Protein AF-A0A9D1DFJ4-F1 (afdb_monomer)

Radius of gyration: 16.72 Å; Cα contacts (8 Å, |Δi|>4): 150; chains: 1; bounding box: 42×28×48 Å

Organism: NCBI:txid2840721

Mean predicted aligned error: 4.2 Å

pLDDT: mean 93.68, std 7.63, range [43.97, 98.44]

Secondary structure (DSSP, 8-state):
--PPPPHHHHHHHHHHHHHHHHTEEEEEETTEEEEEEPHHHHHHHHTEEEEE-TTS-EEEEEETTEEE-HHHHHHHHHHHTT-EEETTTTEEE--STTHHHHHHHHHHHHT-

Sequence (112 aa):
RSGKETFATCLHHAWTIAKMISIGNLWEKYGKRRIYFSFEFLKEKIGMWLHHYKTGRLSVAKINGETISNAEAGRWFDSMNSVYFDLNTNSFWGKGKHLPDVVEIIKTACGM

Solvent-accessible surface area (backbone atoms only — not comparable to full-atom values): 6346 Å² total; per-residue (Å²): 134,86,73,77,77,49,72,68,55,54,51,51,54,52,50,38,51,52,43,48,44,76,52,28,44,78,46,77,57,95,94,42,45,33,35,38,47,37,55,67,58,51,32,57,75,60,40,50,46,80,42,61,42,98,85,70,46,82,68,48,37,27,46,73,83,43,79,49,54,71,69,56,51,50,37,46,48,45,14,46,49,79,22,29,38,32,69,84,77,74,42,80,48,64,42,55,85,44,30,67,60,52,52,51,53,51,31,58,75,39,72,103

Foldseek 3Di:
DPDPQDPVRVVLVVLLVVLLCVQFPWDDDDNWTKTQGDLVSLCVLQQWDWDADPVRHTDWIDGPNHTDDPVVVVQVCQLNPRWIQTPVVRDIDGDGDCVVVSVVSSCVSSVD

Structure (mmCIF, N/CA/C/O backbone):
data_AF-A0A9D1DFJ4-F1
#
_entry.id   AF-A0A9D1DFJ4-F1
#
loop_
_atom_site.group_PDB
_atom_site.id
_atom_site.type_symbol
_atom_site.label_atom_id
_atom_site.label_alt_id
_atom_site.label_comp_id
_atom_site.label_asym_id
_atom_site.label_entity_id
_atom_site.label_seq_id
_atom_site.pdbx_PDB_ins_code
_atom_site.Cartn_x
_atom_site.Cartn_y
_atom_site.Cartn_z
_atom_site.occupancy
_atom_site.B_iso_or_equiv
_atom_site.auth_seq_id
_atom_site.auth_comp_id
_atom_site.auth_asym_id
_atom_site.auth_atom_id
_atom_site.pdbx_PDB_model_num
ATOM 1 N N . ARG A 1 1 ? -15.289 15.430 27.876 1.00 43.97 1 ARG A N 1
ATOM 2 C CA . ARG A 1 1 ? -16.553 14.663 27.750 1.00 43.97 1 ARG A CA 1
ATOM 3 C C . ARG A 1 1 ? -16.371 13.686 26.597 1.00 43.97 1 ARG A C 1
ATOM 5 O O . ARG A 1 1 ? -16.378 14.130 25.462 1.00 43.97 1 ARG A O 1
ATOM 12 N N . SER A 1 2 ? -16.119 12.408 26.881 1.00 54.09 2 SER A N 1
ATOM 13 C CA . SER A 1 2 ? -16.144 11.366 25.849 1.00 54.09 2 SER A CA 1
ATOM 14 C C . SER A 1 2 ? -17.614 11.088 25.540 1.00 54.09 2 SER A C 1
ATOM 16 O O . SER A 1 2 ? -18.332 10.552 26.386 1.00 54.09 2 SER A O 1
ATOM 18 N N . GLY A 1 3 ? -18.107 11.596 24.409 1.00 63.72 3 GLY A N 1
ATOM 19 C CA . GLY A 1 3 ? -19.411 11.186 23.900 1.00 63.72 3 GLY A CA 1
ATOM 20 C C . GLY A 1 3 ? -19.302 9.714 23.533 1.00 63.72 3 GLY A C 1
ATOM 21 O O . GLY A 1 3 ? -18.408 9.352 22.776 1.00 63.72 3 GLY A O 1
ATOM 22 N N . LYS A 1 4 ? -20.145 8.857 24.118 1.00 74.38 4 LYS A N 1
ATOM 23 C CA . LYS A 1 4 ? -20.151 7.432 23.772 1.00 74.38 4 LYS A CA 1
ATOM 24 C C . LYS A 1 4 ? -20.414 7.318 22.270 1.00 74.38 4 LYS A C 1
ATOM 26 O O . LYS A 1 4 ? -21.428 7.837 21.803 1.00 74.38 4 LYS A O 1
ATOM 31 N N . GLU A 1 5 ? -19.502 6.681 21.535 1.00 82.50 5 GLU A N 1
ATOM 32 C CA . GLU A 1 5 ? -19.737 6.350 20.130 1.00 82.50 5 GLU A CA 1
ATOM 33 C C . GLU A 1 5 ? -21.049 5.568 20.020 1.00 82.50 5 GLU A C 1
ATOM 35 O O . GLU A 1 5 ? -21.359 4.706 20.850 1.00 82.50 5 GLU A O 1
ATOM 40 N N . THR A 1 6 ? -21.860 5.908 19.022 1.00 93.31 6 THR A N 1
ATOM 41 C CA . THR A 1 6 ? -23.105 5.178 18.777 1.00 93.31 6 THR A CA 1
ATOM 42 C C . THR A 1 6 ? -22.784 3.782 18.243 1.00 93.31 6 THR A C 1
ATOM 44 O O . THR A 1 6 ? -21.736 3.578 17.631 1.00 93.31 6 THR A O 1
ATOM 47 N N . PHE A 1 7 ? -23.702 2.822 18.395 1.00 92.25 7 PHE A N 1
ATOM 48 C CA . PHE A 1 7 ? -23.539 1.495 17.786 1.00 92.25 7 PHE A CA 1
ATOM 49 C C . PHE A 1 7 ? -23.275 1.582 16.275 1.00 92.25 7 PHE A C 1
ATOM 51 O O . PHE A 1 7 ? -22.420 0.869 15.760 1.00 92.25 7 PHE A O 1
ATOM 58 N N . ALA A 1 8 ? -23.959 2.497 15.580 1.00 93.38 8 ALA A N 1
ATOM 59 C CA . ALA A 1 8 ? -23.757 2.726 14.153 1.00 93.38 8 ALA A CA 1
ATOM 60 C C . ALA A 1 8 ? -22.325 3.195 13.839 1.00 93.38 8 ALA A C 1
ATOM 62 O O . ALA A 1 8 ? -21.717 2.701 12.893 1.00 93.38 8 ALA A O 1
ATOM 63 N N . THR A 1 9 ? -21.764 4.091 14.658 1.00 91.94 9 THR A N 1
ATOM 64 C CA . THR A 1 9 ? -20.371 4.550 14.534 1.00 91.94 9 THR A CA 1
ATOM 65 C C . THR A 1 9 ? -19.390 3.399 14.752 1.00 91.94 9 THR A C 1
ATOM 67 O O . THR A 1 9 ? -18.522 3.170 13.913 1.00 91.94 9 THR A O 1
ATOM 70 N N . CYS A 1 10 ? -19.578 2.616 15.819 1.00 92.50 10 CYS A N 1
ATOM 71 C CA . CYS A 1 10 ? -18.737 1.453 16.105 1.00 92.50 10 CYS A CA 1
ATOM 72 C C . CYS A 1 10 ? -18.794 0.415 14.976 1.00 92.50 10 CYS A C 1
ATOM 74 O O . CYS A 1 10 ? -17.765 -0.134 14.582 1.00 92.50 10 CYS A O 1
ATOM 76 N N . LEU A 1 11 ? -19.991 0.154 14.438 1.00 94.38 11 LEU A N 1
ATOM 77 C CA . LEU A 1 11 ? -20.190 -0.779 13.333 1.00 94.38 11 LEU A CA 1
ATOM 78 C C . LEU A 1 11 ? -19.506 -0.282 12.056 1.00 94.38 11 LEU A C 1
ATOM 80 O O . LEU A 1 11 ? -18.839 -1.063 11.382 1.00 94.38 11 LEU A O 1
ATOM 84 N N . HIS A 1 12 ? -19.625 1.011 11.748 1.00 92.38 12 HIS A N 1
ATOM 85 C CA . HIS A 1 12 ? -18.938 1.618 10.612 1.00 92.38 12 HIS A CA 1
ATOM 86 C C . HIS A 1 12 ? -17.413 1.498 10.750 1.00 92.38 12 HIS A C 1
ATOM 88 O O . HIS A 1 12 ? -16.755 1.024 9.827 1.00 92.38 12 HIS A O 1
ATOM 94 N N . HIS A 1 13 ? -16.852 1.824 11.921 1.00 92.19 13 HIS A N 1
ATOM 95 C CA . HIS A 1 13 ? -15.422 1.660 12.198 1.00 92.19 13 HIS A CA 1
ATOM 96 C C . HIS A 1 13 ? -14.961 0.205 12.039 1.00 92.19 13 HIS A C 1
ATOM 98 O O . HIS A 1 13 ? -13.970 -0.062 11.357 1.00 92.19 13 HIS A O 1
ATOM 104 N N . ALA A 1 14 ? -15.695 -0.748 12.619 1.00 94.12 14 ALA A N 1
ATOM 105 C CA . ALA A 1 14 ? -15.380 -2.168 12.503 1.00 94.12 14 ALA A CA 1
ATOM 106 C C . ALA A 1 14 ? -15.420 -2.649 11.043 1.00 94.12 14 ALA A C 1
ATOM 108 O O . ALA A 1 14 ? -14.545 -3.403 10.619 1.00 94.12 14 ALA A O 1
ATOM 109 N N . TRP A 1 15 ? -16.397 -2.180 10.262 1.00 96.69 15 TRP A N 1
ATOM 110 C CA . TRP A 1 15 ? -16.526 -2.520 8.847 1.00 96.69 15 TRP A CA 1
ATOM 111 C C . TRP A 1 15 ? -15.378 -1.962 8.003 1.00 96.69 15 TRP A C 1
ATOM 113 O O . TRP A 1 15 ? -14.808 -2.681 7.182 1.00 96.69 15 TRP A O 1
ATOM 123 N N . THR A 1 16 ? -14.984 -0.711 8.238 1.00 96.12 16 THR A N 1
ATOM 124 C CA . THR A 1 16 ? -13.829 -0.093 7.574 1.00 96.12 16 THR A CA 1
ATOM 125 C C . THR A 1 16 ? -12.540 -0.856 7.883 1.00 96.12 16 THR A C 1
ATOM 127 O O . THR A 1 16 ? -11.789 -1.185 6.966 1.00 96.12 16 THR A O 1
ATOM 130 N N . ILE A 1 17 ? -12.315 -1.233 9.147 1.00 96.31 17 ILE A N 1
ATOM 131 C CA . ILE A 1 17 ? -11.165 -2.061 9.544 1.00 96.31 17 ILE A CA 1
ATOM 132 C C . ILE A 1 17 ? -11.215 -3.434 8.859 1.00 96.31 17 ILE A C 1
ATOM 134 O O . ILE A 1 17 ? -10.196 -3.897 8.350 1.00 96.31 17 ILE A O 1
ATOM 138 N N . ALA A 1 18 ? -12.384 -4.078 8.801 1.00 97.25 18 ALA A N 1
ATOM 139 C CA . ALA A 1 18 ? -12.542 -5.371 8.138 1.00 97.25 18 ALA A CA 1
ATOM 140 C C . ALA A 1 18 ? -12.178 -5.303 6.645 1.00 97.25 18 ALA A C 1
ATOM 142 O O . ALA A 1 18 ? -11.486 -6.189 6.143 1.00 97.25 18 ALA A O 1
ATOM 143 N N . LYS A 1 19 ? -12.567 -4.228 5.948 1.00 97.69 19 LYS A N 1
ATOM 144 C CA . LYS A 1 19 ? -12.147 -3.987 4.561 1.00 97.69 19 LYS A CA 1
ATOM 145 C C . LYS A 1 19 ? -10.648 -3.743 4.434 1.00 97.69 19 LYS A C 1
ATOM 147 O O . LYS A 1 19 ? -10.031 -4.281 3.527 1.00 97.69 19 LYS A O 1
ATOM 152 N N . MET A 1 20 ? -10.037 -2.981 5.342 1.00 97.88 20 MET A N 1
ATOM 153 C CA . MET A 1 20 ? -8.580 -2.796 5.325 1.00 97.88 20 MET A CA 1
ATOM 154 C C . MET A 1 20 ? -7.844 -4.131 5.497 1.00 97.88 20 MET A C 1
ATOM 156 O O . MET A 1 20 ? -6.856 -4.381 4.810 1.00 97.88 20 MET A O 1
ATOM 160 N N . ILE A 1 21 ? -8.335 -5.002 6.385 1.00 97.25 21 ILE A N 1
ATOM 161 C CA . ILE A 1 21 ? -7.779 -6.344 6.594 1.00 97.25 21 ILE A CA 1
ATOM 162 C C . ILE A 1 21 ? -7.963 -7.219 5.347 1.00 97.25 21 ILE A C 1
ATOM 164 O O . ILE A 1 21 ? -7.073 -8.001 5.040 1.00 97.25 21 ILE A O 1
ATOM 168 N N . SER A 1 22 ? -9.057 -7.087 4.588 1.00 97.12 22 SER A N 1
ATOM 169 C CA . SER A 1 22 ? -9.257 -7.906 3.381 1.00 97.12 22 SER A CA 1
ATOM 170 C C . SER A 1 22 ? -8.300 -7.567 2.229 1.00 97.12 22 SER A C 1
ATOM 172 O O . SER A 1 22 ? -8.088 -8.404 1.354 1.00 97.12 22 SER A O 1
ATOM 174 N N . ILE A 1 23 ? -7.697 -6.374 2.237 1.00 96.62 23 ILE A N 1
ATOM 175 C CA . ILE A 1 23 ? -6.725 -5.910 1.228 1.00 96.62 23 ILE A CA 1
ATOM 176 C C . ILE A 1 23 ? -5.298 -5.771 1.789 1.00 96.62 23 ILE A C 1
ATOM 178 O O . ILE A 1 23 ? -4.402 -5.225 1.136 1.00 96.62 23 ILE A O 1
ATOM 182 N N . GLY A 1 24 ? -5.076 -6.238 3.016 1.00 96.31 24 GLY A N 1
ATOM 183 C CA . GLY A 1 24 ? -3.834 -6.059 3.754 1.00 96.31 24 GLY A CA 1
ATOM 184 C C . GLY A 1 24 ? -3.585 -7.175 4.760 1.00 96.31 24 GLY A C 1
ATOM 185 O O . GLY A 1 24 ? -4.232 -8.213 4.750 1.00 96.31 24 GLY A O 1
ATOM 186 N N . ASN A 1 25 ? -2.605 -6.968 5.632 1.00 96.56 25 ASN A N 1
ATOM 187 C CA . ASN A 1 25 ? -2.235 -7.914 6.675 1.00 96.56 25 ASN A CA 1
ATOM 188 C C . ASN A 1 25 ? -2.167 -7.196 8.018 1.00 96.56 25 ASN A C 1
ATOM 190 O O . ASN A 1 25 ? -1.423 -6.222 8.173 1.00 96.56 25 ASN A O 1
ATOM 194 N N . LEU A 1 26 ? -2.931 -7.694 8.991 1.00 97.62 26 LEU A N 1
ATOM 195 C CA . LEU A 1 26 ? -2.853 -7.237 10.371 1.00 97.62 26 LEU A CA 1
ATOM 196 C C . LEU A 1 26 ? -1.549 -7.743 11.001 1.00 97.62 26 LEU A C 1
ATOM 198 O O . LEU A 1 26 ? -1.246 -8.934 10.990 1.00 97.62 26 LEU A O 1
ATOM 202 N N . TRP A 1 27 ? -0.786 -6.820 11.568 1.00 97.75 27 TRP A N 1
ATOM 203 C CA . TRP A 1 27 ? 0.441 -7.071 12.300 1.00 97.75 27 TRP A CA 1
ATOM 204 C C . TRP A 1 27 ? 0.318 -6.507 13.713 1.00 97.75 27 TRP A C 1
ATOM 206 O O . TRP A 1 27 ? 0.060 -5.314 13.902 1.00 97.75 27 TRP A O 1
ATOM 216 N N . GLU A 1 28 ? 0.526 -7.371 14.707 1.00 97.75 28 GLU A N 1
ATOM 217 C CA . GLU A 1 28 ? 0.371 -7.040 16.123 1.00 97.75 28 GLU A CA 1
A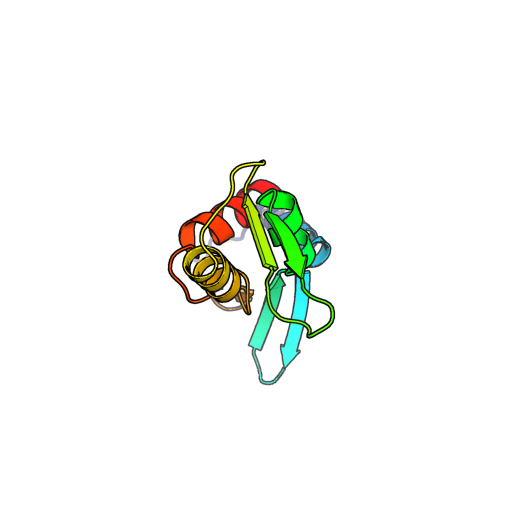TOM 218 C C . GLU A 1 28 ? 1.591 -7.523 16.903 1.00 97.75 28 GLU A C 1
ATOM 220 O O . GLU A 1 28 ? 1.827 -8.723 17.051 1.00 97.75 28 GLU A O 1
ATOM 225 N N . LYS A 1 29 ? 2.414 -6.586 17.380 1.00 97.44 29 LYS A N 1
ATOM 226 C CA . LYS A 1 29 ? 3.587 -6.905 18.206 1.00 97.44 29 LYS A CA 1
ATOM 227 C C . LYS A 1 29 ? 4.074 -5.675 18.961 1.00 97.44 29 LYS A C 1
ATOM 229 O O . LYS A 1 29 ? 3.983 -4.560 18.457 1.00 97.44 29 LYS A O 1
ATOM 234 N N . TYR A 1 30 ? 4.653 -5.877 20.146 1.00 96.19 30 TYR A N 1
ATOM 235 C CA . TYR A 1 30 ? 5.318 -4.821 20.928 1.00 96.19 30 TYR A CA 1
ATOM 236 C C . TYR A 1 30 ? 4.445 -3.569 21.156 1.00 96.19 30 TYR A C 1
ATOM 238 O O . TYR A 1 30 ? 4.908 -2.442 20.993 1.00 96.19 30 TYR A O 1
ATOM 246 N N . GLY A 1 31 ? 3.160 -3.769 21.471 1.00 96.50 31 GLY A N 1
ATOM 247 C CA . GLY A 1 31 ? 2.205 -2.679 21.708 1.00 96.50 31 GLY A CA 1
ATOM 248 C C . GLY A 1 31 ? 1.755 -1.925 20.452 1.00 96.50 31 GLY A C 1
ATOM 249 O O . GLY A 1 31 ? 1.088 -0.902 20.562 1.00 96.50 31 GLY A O 1
ATOM 250 N N . LYS A 1 32 ? 2.105 -2.405 19.256 1.00 96.94 32 LYS A N 1
ATOM 251 C CA . LYS A 1 32 ? 1.700 -1.822 17.974 1.00 96.94 32 LYS A CA 1
ATOM 252 C C . LYS A 1 32 ? 0.672 -2.709 17.288 1.00 96.94 32 LYS A C 1
ATOM 254 O O . LYS A 1 32 ? 0.791 -3.934 17.335 1.00 96.94 32 LYS A O 1
ATOM 259 N N . ARG A 1 33 ? -0.279 -2.069 16.609 1.00 97.94 33 ARG A N 1
ATOM 260 C CA . ARG A 1 33 ? -1.365 -2.713 15.872 1.00 97.94 33 ARG A CA 1
ATOM 261 C C . ARG A 1 33 ? -1.519 -2.041 14.509 1.00 97.94 33 ARG A C 1
ATOM 263 O O . ARG A 1 33 ? -1.926 -0.885 14.439 1.00 97.94 33 ARG A O 1
ATOM 270 N N . ARG A 1 34 ? -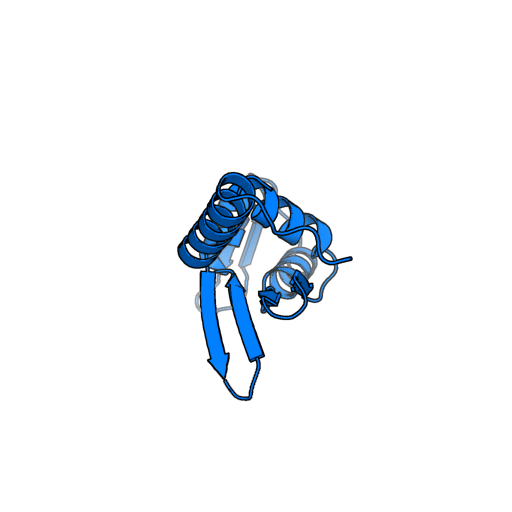1.114 -2.715 13.432 1.00 98.31 34 ARG A N 1
ATOM 271 C CA . ARG A 1 34 ? -0.958 -2.100 12.101 1.00 98.31 34 ARG A CA 1
ATOM 272 C C . ARG A 1 34 ? -1.526 -2.974 11.004 1.00 98.31 34 ARG A C 1
ATOM 274 O O . ARG A 1 34 ? -1.350 -4.182 11.051 1.00 98.31 34 ARG A O 1
ATOM 281 N N . ILE A 1 35 ? -2.128 -2.366 9.993 1.00 98.31 35 ILE A N 1
ATOM 282 C CA . ILE A 1 35 ? -2.562 -3.067 8.784 1.00 98.31 35 ILE A CA 1
ATOM 283 C C . ILE A 1 35 ? -1.646 -2.644 7.644 1.00 98.31 35 ILE A C 1
ATOM 285 O O . ILE A 1 35 ? -1.712 -1.500 7.208 1.00 98.31 35 ILE A O 1
ATOM 289 N N . TYR A 1 36 ? -0.783 -3.547 7.187 1.00 97.94 36 TYR A N 1
ATOM 290 C CA . TYR A 1 36 ? 0.093 -3.323 6.035 1.00 97.94 36 TYR A CA 1
ATOM 291 C C . TYR A 1 36 ? -0.641 -3.696 4.750 1.00 97.94 36 TYR A C 1
ATOM 293 O O . TYR A 1 36 ? -1.136 -4.817 4.635 1.00 97.94 36 TYR A O 1
ATOM 301 N N . PHE A 1 37 ? -0.712 -2.784 3.784 1.00 98.00 37 PHE A N 1
ATOM 302 C CA . PHE A 1 37 ? -1.494 -3.010 2.567 1.00 98.00 37 PHE A CA 1
ATOM 303 C C . PHE A 1 37 ? -0.739 -3.865 1.548 1.00 98.00 37 PHE A C 1
ATOM 305 O O . PHE A 1 37 ? 0.482 -3.770 1.411 1.00 98.00 37 PHE A O 1
ATOM 312 N N . SER A 1 38 ? -1.476 -4.730 0.847 1.00 96.19 38 SER A N 1
ATOM 313 C CA . SER A 1 38 ? -0.902 -5.642 -0.140 1.00 96.19 38 SER A CA 1
ATOM 314 C C . SER A 1 38 ? -0.383 -4.877 -1.353 1.00 96.19 38 SER 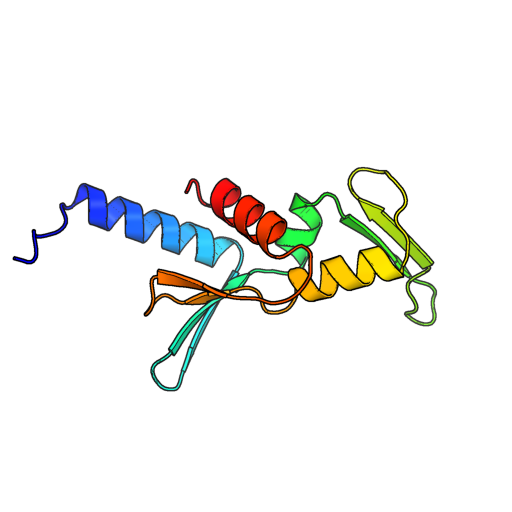A C 1
ATOM 316 O O . SER A 1 38 ? -1.120 -4.150 -2.018 1.00 96.19 38 SER A O 1
ATOM 318 N N . PHE A 1 39 ? 0.886 -5.103 -1.679 1.00 94.31 39 PHE A N 1
ATOM 319 C CA . PHE A 1 39 ? 1.504 -4.543 -2.872 1.00 94.31 39 PHE A CA 1
ATOM 320 C C . PHE A 1 39 ? 0.779 -4.967 -4.156 1.00 94.31 39 PHE A C 1
ATOM 322 O O . PHE A 1 39 ? 0.533 -4.129 -5.017 1.00 94.31 39 PHE A O 1
ATOM 329 N N . GLU A 1 40 ? 0.398 -6.244 -4.279 1.00 93.62 40 GLU A N 1
ATOM 330 C CA . GLU A 1 40 ? -0.293 -6.734 -5.480 1.00 93.62 40 GLU A CA 1
ATOM 331 C C . GLU A 1 40 ? -1.688 -6.118 -5.619 1.00 93.62 40 GLU A C 1
ATOM 333 O O . GLU A 1 40 ? -2.074 -5.743 -6.722 1.00 93.62 40 GLU A O 1
ATOM 338 N N . PHE A 1 41 ? -2.404 -5.916 -4.505 1.00 95.31 41 PHE A N 1
ATOM 339 C CA . PHE A 1 41 ? -3.684 -5.204 -4.526 1.00 95.31 41 PHE A CA 1
ATOM 340 C C . PHE A 1 41 ? -3.514 -3.761 -5.018 1.00 95.31 41 PHE A C 1
ATOM 342 O O . PHE A 1 41 ? -4.244 -3.309 -5.898 1.00 95.31 41 PHE A O 1
ATOM 349 N N . LEU A 1 42 ? -2.532 -3.032 -4.476 1.00 96.56 42 LEU A N 1
ATOM 350 C CA . LEU A 1 42 ? -2.267 -1.646 -4.872 1.00 96.56 42 LEU A CA 1
ATOM 351 C C . LEU A 1 42 ? -1.861 -1.553 -6.344 1.00 96.56 42 LEU A C 1
ATOM 353 O O . LEU A 1 42 ? -2.392 -0.726 -7.079 1.00 96.56 42 LEU A O 1
ATOM 357 N N . LYS A 1 43 ? -0.970 -2.439 -6.788 1.00 95.25 43 LYS A N 1
ATOM 358 C CA . LYS A 1 43 ? -0.529 -2.545 -8.180 1.00 95.25 43 LYS A CA 1
ATOM 359 C C . LYS A 1 43 ? -1.704 -2.787 -9.130 1.00 95.25 43 LYS A C 1
ATOM 361 O O . LYS A 1 43 ? -1.781 -2.119 -10.159 1.00 95.25 43 LYS A O 1
ATOM 366 N N . GLU A 1 44 ? -2.629 -3.681 -8.779 1.00 95.62 44 GLU A N 1
ATOM 367 C CA . GLU A 1 44 ? -3.855 -3.912 -9.551 1.00 95.62 44 GLU A CA 1
ATOM 368 C C . GLU A 1 44 ? -4.721 -2.647 -9.614 1.00 95.62 44 GLU A C 1
ATOM 370 O O . GLU A 1 44 ? -5.113 -2.227 -10.701 1.00 95.62 44 GLU A O 1
ATOM 375 N N . LYS A 1 45 ? -4.973 -1.992 -8.473 1.00 95.75 45 LYS A N 1
ATOM 376 C CA . LYS A 1 45 ? -5.808 -0.780 -8.412 1.00 95.75 45 LYS A CA 1
ATOM 377 C C . LYS A 1 45 ? -5.215 0.424 -9.137 1.00 95.75 45 LYS A C 1
ATOM 379 O O . LYS A 1 45 ? -5.968 1.217 -9.688 1.00 95.75 45 LYS A O 1
ATOM 384 N N . ILE A 1 46 ? -3.892 0.544 -9.165 1.00 94.81 46 ILE A N 1
ATOM 385 C CA . ILE A 1 46 ? -3.174 1.575 -9.928 1.00 94.81 46 ILE A CA 1
ATOM 386 C C . ILE A 1 46 ? -3.183 1.254 -11.434 1.00 94.81 46 ILE A C 1
ATOM 388 O O . ILE A 1 46 ? -2.857 2.112 -12.249 1.00 94.81 46 ILE A O 1
ATOM 392 N N . GLY A 1 47 ? -3.538 0.026 -11.831 1.00 95.19 47 GLY A N 1
ATOM 393 C CA . GLY A 1 47 ? -3.403 -0.424 -13.215 1.00 95.19 47 GLY A CA 1
ATOM 394 C C . GLY A 1 47 ? -1.936 -0.556 -13.626 1.00 95.19 47 GLY A C 1
ATOM 395 O O . GLY A 1 47 ? -1.579 -0.293 -14.778 1.00 95.19 47 GLY A O 1
ATOM 396 N N . MET A 1 48 ? -1.065 -0.911 -12.676 1.00 94.81 48 MET A N 1
ATOM 397 C CA . MET A 1 48 ? 0.366 -1.028 -12.904 1.00 94.81 48 MET A CA 1
ATOM 398 C C . MET A 1 48 ? 0.722 -2.393 -13.499 1.00 94.81 48 MET A C 1
ATOM 400 O O . MET A 1 48 ? 0.499 -3.448 -12.902 1.00 94.81 48 MET A O 1
ATOM 404 N N . TRP A 1 49 ? 1.374 -2.366 -14.657 1.00 94.00 49 TRP A N 1
ATOM 405 C CA . TRP A 1 49 ? 1.893 -3.546 -15.336 1.00 94.00 49 TRP A CA 1
ATOM 406 C C . TRP A 1 49 ? 3.415 -3.495 -15.423 1.00 94.00 49 TRP A C 1
ATOM 408 O O . TRP A 1 49 ? 3.996 -2.462 -15.752 1.00 94.00 49 TRP A O 1
ATOM 418 N N . LEU A 1 50 ? 4.064 -4.623 -15.136 1.00 91.25 50 LEU A N 1
ATOM 419 C CA . LEU A 1 50 ? 5.516 -4.733 -15.059 1.00 91.25 50 LEU A CA 1
ATOM 420 C C . LEU A 1 50 ? 5.988 -5.914 -15.894 1.00 91.25 50 LEU A C 1
ATOM 422 O O . LEU A 1 50 ? 5.502 -7.033 -15.733 1.00 91.25 50 LEU A O 1
ATOM 426 N N . HIS A 1 51 ? 6.997 -5.676 -16.716 1.00 91.56 51 HIS A N 1
ATOM 427 C CA . HIS A 1 51 ? 7.720 -6.715 -17.427 1.00 91.56 51 HIS A CA 1
ATOM 428 C C . HIS A 1 51 ? 9.167 -6.726 -16.966 1.00 91.56 51 HIS A C 1
ATOM 430 O O . HIS A 1 51 ? 9.805 -5.676 -16.910 1.00 91.56 51 HIS A O 1
ATOM 436 N N . HIS A 1 52 ? 9.699 -7.907 -16.666 1.00 91.12 52 HIS A N 1
ATOM 437 C CA . HIS A 1 52 ? 11.079 -8.083 -16.229 1.00 91.12 52 HIS A CA 1
ATOM 438 C C . HIS A 1 52 ? 11.864 -8.873 -17.275 1.00 91.12 52 HIS A C 1
ATOM 440 O O . HIS A 1 52 ? 11.341 -9.777 -17.924 1.00 91.12 52 HIS A O 1
ATOM 446 N N . TYR A 1 53 ? 13.145 -8.551 -17.424 1.00 89.31 53 TYR A N 1
ATOM 447 C CA . TYR A 1 53 ? 14.086 -9.419 -18.119 1.00 89.31 53 TYR A CA 1
ATOM 448 C C . TYR A 1 53 ? 14.264 -10.732 -17.346 1.00 89.31 53 TYR A C 1
ATOM 450 O O . TYR A 1 53 ? 14.044 -10.791 -16.137 1.00 89.31 53 TYR A O 1
ATOM 458 N N . LYS A 1 54 ? 14.792 -11.768 -18.013 1.00 89.75 54 LYS A N 1
ATOM 459 C CA . LYS A 1 54 ? 15.160 -13.047 -17.368 1.00 89.75 54 LYS A CA 1
ATOM 460 C C . LYS A 1 54 ? 16.161 -12.886 -16.214 1.00 89.75 54 LYS A C 1
ATOM 462 O O . LYS A 1 54 ? 16.254 -13.749 -15.355 1.00 89.75 54 LYS A O 1
ATOM 467 N N . THR A 1 55 ? 16.895 -11.776 -16.188 1.00 90.94 55 THR A N 1
ATOM 468 C CA . THR A 1 55 ? 17.840 -11.410 -15.124 1.00 90.94 55 THR A CA 1
ATOM 469 C C . THR A 1 55 ? 17.171 -10.782 -13.895 1.00 90.94 55 THR A C 1
ATOM 471 O O . THR A 1 55 ? 17.871 -10.393 -12.966 1.00 90.94 55 THR A O 1
ATOM 474 N N . GLY A 1 56 ? 15.843 -10.615 -13.895 1.00 83.88 56 GLY A N 1
ATOM 475 C CA . GLY A 1 56 ? 15.084 -9.969 -12.819 1.00 83.88 56 GLY A CA 1
ATOM 476 C C . GLY A 1 56 ? 15.070 -8.438 -12.879 1.00 83.88 56 GLY A C 1
ATOM 477 O O . GLY A 1 56 ? 14.390 -7.796 -12.085 1.00 83.88 56 GLY A O 1
ATOM 478 N N . ARG A 1 57 ? 15.782 -7.821 -13.831 1.00 85.62 57 ARG A N 1
ATOM 479 C CA . ARG A 1 57 ? 15.747 -6.363 -14.029 1.00 85.62 57 ARG A CA 1
ATOM 480 C C . ARG A 1 57 ? 14.428 -5.930 -14.665 1.00 85.62 57 ARG A C 1
ATOM 482 O O . ARG A 1 57 ? 13.960 -6.578 -15.599 1.00 85.62 57 ARG A O 1
ATOM 489 N N . LEU A 1 58 ? 13.873 -4.806 -14.214 1.00 88.19 58 LEU A N 1
ATOM 490 C CA . LEU A 1 58 ? 12.687 -4.203 -14.822 1.00 88.19 58 LEU A CA 1
ATOM 491 C C . LEU A 1 58 ? 12.987 -3.795 -16.273 1.00 88.19 58 LEU A C 1
ATOM 493 O O . LEU A 1 58 ? 13.926 -3.046 -16.547 1.00 88.19 58 LEU A O 1
ATOM 497 N N . SER A 1 59 ? 12.196 -4.330 -17.195 1.00 91.12 59 SER A N 1
ATOM 498 C CA . SER A 1 59 ? 12.293 -4.101 -18.635 1.00 91.12 59 SER A CA 1
ATOM 499 C C . SER A 1 59 ? 11.339 -3.002 -19.083 1.00 91.12 59 SER A C 1
ATOM 501 O O . SER A 1 59 ? 11.763 -2.095 -19.793 1.00 91.12 59 SER A O 1
ATOM 503 N N . VAL A 1 60 ? 10.080 -3.064 -18.646 1.00 91.44 60 VAL A N 1
ATOM 504 C CA . VAL A 1 60 ? 9.039 -2.083 -18.972 1.00 91.44 60 VAL A CA 1
ATOM 505 C C . VAL A 1 60 ? 8.103 -1.948 -17.778 1.00 91.44 60 VAL A C 1
ATOM 507 O O . VAL A 1 60 ? 7.737 -2.952 -17.165 1.00 91.44 60 VAL A O 1
ATOM 510 N N . ALA A 1 61 ? 7.681 -0.723 -17.486 1.00 95.25 61 ALA A N 1
ATOM 511 C CA . ALA A 1 61 ? 6.590 -0.445 -16.567 1.00 95.25 61 ALA A CA 1
ATOM 512 C C . ALA A 1 61 ? 5.525 0.403 -17.259 1.00 95.25 61 ALA A C 1
ATOM 514 O O . ALA A 1 61 ? 5.843 1.310 -18.032 1.00 95.25 61 ALA A O 1
ATOM 515 N N . LYS A 1 62 ? 4.261 0.096 -16.976 1.00 96.69 62 LYS A N 1
ATOM 516 C CA . LYS A 1 62 ? 3.107 0.853 -17.450 1.00 96.69 62 LYS A CA 1
ATOM 517 C C . LYS A 1 62 ? 2.153 1.143 -16.304 1.00 96.69 62 LYS A C 1
ATOM 519 O O . LYS A 1 62 ? 2.026 0.312 -15.409 1.00 96.69 62 LYS A O 1
ATOM 524 N N . ILE A 1 63 ? 1.461 2.271 -16.369 1.00 95.31 63 ILE A N 1
ATOM 525 C CA . ILE A 1 63 ? 0.315 2.602 -15.517 1.00 95.31 63 ILE A CA 1
ATOM 526 C C . ILE A 1 63 ? -0.843 2.932 -16.447 1.00 95.31 63 ILE A C 1
ATOM 528 O O . ILE A 1 63 ? -0.682 3.740 -17.356 1.00 95.31 63 ILE A O 1
ATOM 532 N N . ASN A 1 64 ? -1.985 2.267 -16.267 1.00 93.88 64 ASN A N 1
ATOM 533 C CA . ASN A 1 64 ? -3.174 2.453 -17.109 1.00 93.88 64 ASN A CA 1
ATOM 534 C C . ASN A 1 64 ? -2.885 2.349 -18.620 1.00 93.88 64 ASN A C 1
ATOM 536 O O . ASN A 1 64 ? -3.465 3.052 -19.438 1.00 93.88 64 ASN A O 1
ATOM 540 N N . GLY A 1 65 ? -1.959 1.462 -18.999 1.00 93.88 65 GLY A N 1
ATOM 541 C CA . GLY A 1 65 ? -1.553 1.250 -20.392 1.00 93.88 65 GLY A CA 1
ATOM 542 C C . GLY A 1 65 ? -0.463 2.197 -20.908 1.00 93.88 65 GLY A C 1
ATOM 543 O O . GLY A 1 65 ? 0.176 1.870 -21.912 1.00 93.88 65 GLY A O 1
ATOM 544 N N . GLU A 1 66 ? -0.170 3.291 -20.204 1.00 95.75 66 GLU A N 1
ATOM 545 C CA . GLU A 1 66 ? 0.872 4.250 -20.575 1.00 95.75 66 GLU A CA 1
ATOM 546 C C . GLU A 1 66 ? 2.234 3.843 -20.018 1.00 95.75 66 GLU A C 1
ATOM 548 O O . GLU A 1 66 ? 2.369 3.499 -18.844 1.00 95.75 66 GLU A O 1
ATOM 553 N N . THR A 1 67 ? 3.264 3.877 -20.864 1.00 96.50 67 THR A N 1
ATOM 554 C CA . THR A 1 67 ? 4.633 3.549 -20.451 1.00 96.50 67 THR A CA 1
ATOM 555 C C . THR A 1 67 ? 5.197 4.640 -19.551 1.00 96.50 67 THR A C 1
ATOM 557 O O . THR A 1 67 ? 5.247 5.807 -19.932 1.00 96.50 67 THR A O 1
ATOM 560 N N . ILE A 1 68 ? 5.710 4.237 -18.391 1.00 96.56 68 ILE A N 1
ATOM 561 C CA . ILE A 1 68 ? 6.421 5.116 -17.463 1.00 96.56 68 ILE A CA 1
ATOM 562 C C . ILE A 1 68 ? 7.911 4.773 -17.431 1.00 96.56 68 ILE A C 1
ATOM 564 O O . ILE A 1 68 ? 8.331 3.661 -17.754 1.00 96.56 68 ILE A O 1
ATOM 568 N N . SER A 1 69 ? 8.733 5.735 -17.011 1.00 95.06 69 SER A N 1
ATOM 569 C CA . SER A 1 69 ? 10.162 5.482 -16.804 1.00 95.06 69 SER A CA 1
ATOM 570 C C . SER A 1 69 ? 10.400 4.503 -15.647 1.00 95.06 69 SER A C 1
ATOM 572 O O . SER A 1 69 ? 9.653 4.485 -14.669 1.00 95.06 69 SER A O 1
ATOM 574 N N . ASN A 1 70 ? 11.505 3.755 -15.692 1.00 92.25 70 ASN A N 1
ATOM 575 C CA . ASN A 1 70 ? 11.897 2.871 -14.585 1.00 92.25 70 ASN A CA 1
ATOM 576 C C . ASN A 1 70 ? 12.097 3.633 -13.263 1.00 92.25 70 ASN A C 1
ATOM 578 O O . ASN A 1 70 ? 11.799 3.104 -12.195 1.00 92.25 70 ASN A O 1
ATOM 582 N N . ALA A 1 71 ? 12.571 4.882 -13.324 1.00 94.56 71 ALA A N 1
ATOM 583 C CA . ALA A 1 71 ? 12.711 5.731 -12.142 1.00 94.56 71 ALA A CA 1
ATOM 584 C C . ALA A 1 71 ? 11.346 6.100 -11.537 1.00 94.56 71 ALA A C 1
ATOM 586 O O . ALA A 1 71 ? 11.202 6.133 -10.318 1.00 94.56 71 ALA A O 1
ATOM 587 N N . GLU A 1 72 ? 10.343 6.356 -12.379 1.00 96.12 72 GLU A N 1
ATOM 588 C CA . GLU A 1 72 ? 8.966 6.577 -11.930 1.00 96.12 72 GLU A CA 1
ATOM 589 C C . GLU A 1 72 ? 8.368 5.303 -11.329 1.00 96.12 72 GLU A C 1
ATOM 591 O O . GLU A 1 72 ? 7.808 5.355 -10.238 1.00 96.12 72 GLU A O 1
ATOM 596 N N . ALA A 1 73 ? 8.573 4.142 -11.959 1.00 94.50 73 ALA A N 1
ATOM 597 C CA . ALA A 1 73 ? 8.143 2.860 -11.401 1.00 94.50 73 ALA A CA 1
ATOM 598 C C . ALA A 1 73 ? 8.759 2.604 -10.012 1.00 94.50 73 ALA A C 1
ATOM 600 O O . ALA A 1 73 ? 8.061 2.192 -9.089 1.00 94.50 73 ALA A O 1
ATOM 601 N N . GLY A 1 74 ? 10.044 2.931 -9.834 1.00 93.62 74 GLY A N 1
ATOM 602 C CA . GLY A 1 74 ? 10.7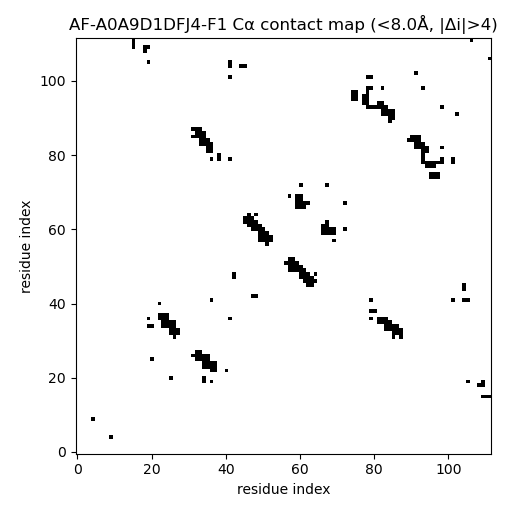14 2.883 -8.532 1.00 93.62 74 GLY A CA 1
ATOM 603 C C . GLY A 1 74 ? 10.059 3.785 -7.481 1.00 93.62 74 GLY A C 1
ATOM 604 O O . GLY A 1 74 ? 9.825 3.340 -6.361 1.00 93.62 74 GLY A O 1
ATOM 605 N N . ARG A 1 75 ? 9.681 5.020 -7.843 1.00 95.62 75 ARG A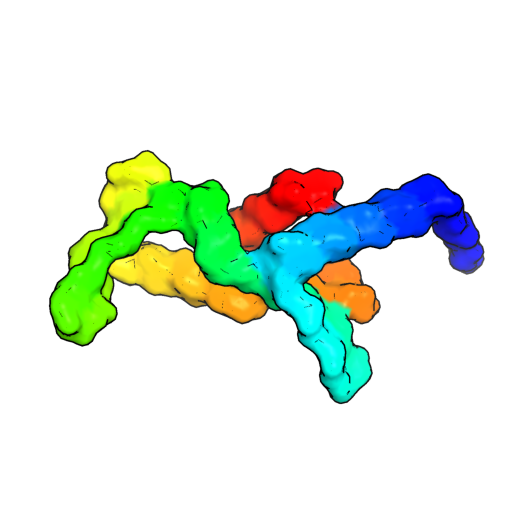 N 1
ATOM 606 C CA . ARG A 1 75 ? 8.977 5.940 -6.927 1.00 95.62 75 ARG A CA 1
ATOM 607 C C . ARG A 1 75 ? 7.613 5.408 -6.494 1.00 95.62 75 ARG A C 1
ATOM 609 O O . ARG A 1 75 ? 7.227 5.585 -5.335 1.00 95.62 75 ARG A O 1
ATOM 616 N N . TRP A 1 76 ? 6.892 4.753 -7.398 1.00 95.88 76 TRP A N 1
ATOM 617 C CA . TRP A 1 76 ? 5.651 4.058 -7.064 1.00 95.88 76 TRP A CA 1
ATOM 618 C C . TRP A 1 76 ? 5.896 2.876 -6.130 1.00 95.88 76 TRP A C 1
ATOM 620 O O . TRP A 1 76 ? 5.206 2.760 -5.120 1.00 95.88 76 TRP A O 1
ATOM 630 N N . PHE A 1 77 ? 6.909 2.044 -6.394 1.00 93.69 77 PHE A N 1
ATOM 631 C CA . PHE A 1 77 ? 7.279 0.957 -5.483 1.00 93.69 77 PHE A CA 1
ATOM 632 C C . PHE A 1 77 ? 7.615 1.460 -4.091 1.00 93.69 77 PHE A C 1
ATOM 634 O O . PHE A 1 77 ? 7.098 0.913 -3.126 1.00 93.69 77 PHE A O 1
ATOM 641 N N . ASP A 1 78 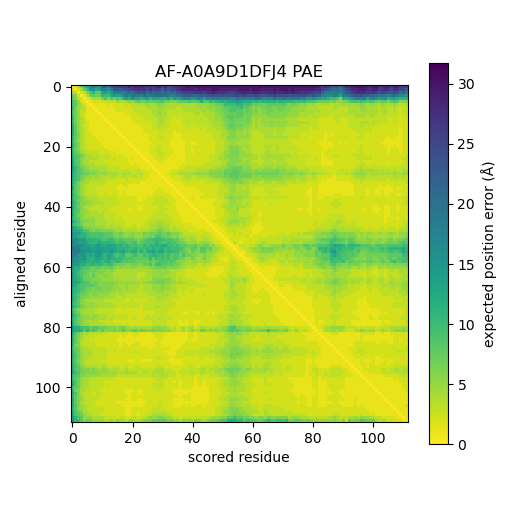? 8.402 2.526 -3.970 1.00 94.19 78 ASP A N 1
ATOM 642 C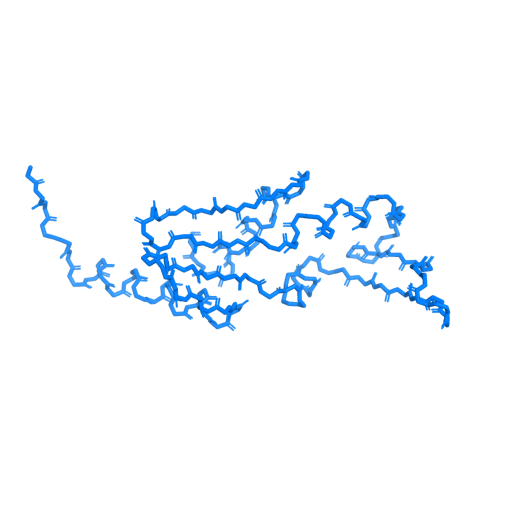 CA . ASP A 1 78 ? 8.714 3.118 -2.670 1.00 94.19 78 ASP A CA 1
ATOM 643 C C . ASP A 1 78 ? 7.467 3.587 -1.918 1.00 94.19 78 ASP A C 1
ATOM 645 O O . ASP A 1 78 ? 7.453 3.532 -0.690 1.00 94.19 78 ASP A O 1
ATOM 649 N N . SER A 1 79 ? 6.437 4.017 -2.652 1.00 96.50 79 SER A N 1
ATOM 650 C CA . SER A 1 79 ? 5.184 4.526 -2.087 1.00 96.50 79 SER A CA 1
ATOM 651 C C . SER A 1 79 ? 4.201 3.429 -1.690 1.00 96.50 79 SER A C 1
ATOM 653 O O . SER A 1 79 ? 3.496 3.556 -0.692 1.00 96.50 79 SER A O 1
ATOM 655 N N . MET A 1 80 ? 4.170 2.333 -2.447 1.00 95.75 80 MET A N 1
ATOM 656 C CA . MET A 1 80 ? 3.362 1.153 -2.132 1.00 95.75 80 MET A CA 1
ATOM 657 C C . MET A 1 80 ? 4.031 0.261 -1.083 1.00 95.75 80 MET A C 1
ATOM 659 O O . MET A 1 80 ? 3.362 -0.469 -0.354 1.00 95.75 80 MET A O 1
ATOM 663 N N . ASN A 1 81 ? 5.361 0.285 -1.006 1.00 90.25 81 ASN A N 1
ATOM 664 C CA . ASN A 1 81 ? 6.106 -0.583 -0.117 1.00 90.25 81 ASN A CA 1
ATOM 665 C C . ASN A 1 81 ? 6.018 -0.077 1.327 1.00 90.25 81 ASN A C 1
ATOM 667 O O . ASN A 1 81 ? 6.424 1.040 1.642 1.00 90.25 81 ASN A O 1
ATOM 671 N N . SER A 1 82 ? 5.558 -0.944 2.230 1.00 88.00 82 SER A N 1
ATOM 672 C CA . SER A 1 82 ? 5.410 -0.648 3.661 1.00 88.00 82 SER A CA 1
ATOM 673 C C . SER A 1 82 ? 4.428 0.482 3.997 1.00 88.00 82 SER A C 1
ATOM 675 O O . SER A 1 82 ? 4.567 1.084 5.061 1.00 88.00 82 SER A O 1
ATOM 677 N N . VAL A 1 83 ? 3.438 0.773 3.146 1.00 97.75 83 VAL A N 1
ATOM 678 C CA . VAL A 1 83 ? 2.305 1.620 3.553 1.00 97.75 83 VAL A CA 1
ATOM 679 C C . VAL A 1 83 ? 1.408 0.844 4.522 1.00 97.75 83 VAL A C 1
ATOM 681 O O . VAL A 1 83 ? 1.102 -0.332 4.302 1.00 97.75 83 VAL A O 1
ATOM 684 N N . TYR A 1 84 ? 1.012 1.481 5.621 1.00 98.19 84 TYR A N 1
ATOM 685 C CA . TYR A 1 84 ? 0.161 0.866 6.634 1.00 98.19 84 TYR A CA 1
ATOM 686 C C . TYR A 1 84 ? -0.791 1.856 7.294 1.00 98.19 84 TYR A C 1
ATOM 688 O O . TYR A 1 84 ? -0.550 3.062 7.321 1.00 98.19 84 TYR A O 1
ATOM 696 N N . PHE A 1 85 ? -1.864 1.323 7.867 1.00 98.44 85 PHE A N 1
ATOM 697 C CA . PHE A 1 85 ? -2.738 2.043 8.784 1.00 98.44 85 PHE A CA 1
ATOM 698 C C . PHE A 1 85 ? -2.400 1.643 10.221 1.00 98.44 85 PHE A C 1
ATOM 700 O O . PHE A 1 85 ? -2.383 0.453 10.542 1.00 98.44 85 PHE A O 1
ATOM 707 N N . ASP A 1 86 ? -2.086 2.611 11.079 1.00 98.00 86 ASP A N 1
ATOM 708 C CA . ASP A 1 86 ? -1.830 2.366 12.499 1.00 98.00 86 ASP A CA 1
ATOM 709 C C . ASP A 1 86 ? -3.141 2.495 13.279 1.00 98.00 86 ASP A C 1
ATOM 711 O O . ASP A 1 86 ? -3.715 3.580 13.382 1.00 98.00 86 ASP A O 1
ATOM 715 N N . LEU A 1 87 ? -3.624 1.374 13.816 1.00 97.00 87 LEU A N 1
ATOM 716 C CA . LEU A 1 87 ? -4.902 1.296 14.522 1.00 97.00 87 LEU A CA 1
ATOM 717 C C . LEU A 1 87 ? -4.858 1.973 15.897 1.00 97.00 87 LEU A C 1
ATOM 719 O O . LEU A 1 87 ? -5.912 2.268 16.451 1.00 97.00 87 LEU A O 1
ATOM 723 N N . ASN A 1 88 ? -3.669 2.238 16.446 1.00 96.38 88 ASN A N 1
ATOM 724 C CA . ASN A 1 88 ? -3.543 2.940 17.721 1.00 96.38 88 ASN A CA 1
ATOM 725 C C . ASN A 1 88 ? -3.649 4.457 17.536 1.00 96.38 88 ASN A C 1
ATOM 727 O O . ASN A 1 88 ? -4.203 5.141 18.392 1.00 96.38 88 ASN A O 1
ATOM 731 N N . THR A 1 89 ? -3.099 4.987 16.438 1.00 96.69 89 THR A N 1
ATOM 732 C CA . THR A 1 89 ? -3.129 6.432 16.147 1.00 96.69 89 THR A CA 1
ATOM 733 C C . THR A 1 89 ? -4.238 6.831 15.180 1.00 96.69 89 THR A C 1
ATOM 735 O O . THR A 1 89 ? -4.466 8.022 15.003 1.00 96.69 89 THR A O 1
ATOM 738 N N . ASN A 1 90 ? -4.905 5.859 14.553 1.00 95.19 90 ASN A N 1
ATOM 739 C CA . ASN A 1 90 ? -5.917 6.057 13.518 1.00 95.19 90 ASN A CA 1
ATOM 740 C C . ASN A 1 90 ? -5.392 6.850 12.302 1.00 95.19 90 ASN A C 1
ATOM 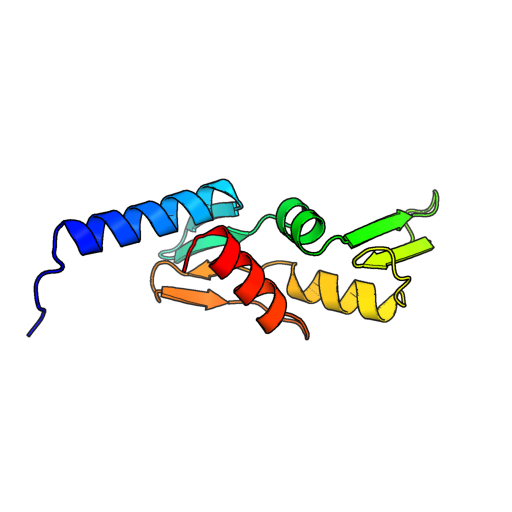742 O O . ASN A 1 90 ? -6.066 7.746 11.792 1.00 95.19 90 ASN A O 1
ATOM 746 N N . SER A 1 91 ? -4.172 6.531 11.850 1.00 97.00 91 SER A N 1
ATOM 747 C CA . SER A 1 91 ? -3.477 7.285 10.794 1.00 97.00 91 SER A CA 1
ATOM 748 C C . SER A 1 91 ? -2.791 6.383 9.776 1.00 97.00 91 SER A C 1
ATOM 750 O O . SER A 1 91 ? -2.254 5.327 10.118 1.00 97.00 91 SER A O 1
ATOM 752 N N . PHE A 1 92 ? -2.735 6.854 8.529 1.00 98.06 92 PHE A N 1
ATOM 753 C CA . PHE A 1 92 ? -1.895 6.265 7.490 1.00 98.06 92 PHE A CA 1
ATOM 754 C C . PHE A 1 92 ? -0.432 6.666 7.662 1.00 98.06 92 PHE A C 1
ATOM 756 O O . PHE A 1 92 ? -0.116 7.818 7.959 1.00 98.06 92 PHE A O 1
ATOM 763 N N . TRP A 1 93 ? 0.452 5.711 7.404 1.00 98.06 93 TRP A N 1
ATOM 764 C CA . TRP A 1 93 ? 1.895 5.879 7.416 1.00 98.06 93 TRP A CA 1
ATOM 765 C C . TRP A 1 93 ? 2.505 5.223 6.184 1.00 98.06 93 TRP A C 1
ATOM 767 O O . TRP A 1 93 ? 2.082 4.154 5.751 1.00 98.06 93 TRP A O 1
ATOM 777 N N . GLY A 1 94 ? 3.543 5.847 5.647 1.00 96.38 94 GLY A N 1
ATOM 778 C CA . GLY A 1 94 ? 4.297 5.343 4.511 1.00 96.38 94 GLY A CA 1
ATOM 779 C C . GLY A 1 94 ? 5.407 6.318 4.144 1.00 96.38 94 GLY A C 1
ATOM 780 O O . GLY A 1 94 ? 5.693 7.263 4.881 1.00 96.38 94 GLY A O 1
ATOM 781 N N . LYS A 1 95 ? 6.038 6.085 3.001 1.00 95.44 95 LYS A N 1
ATOM 782 C CA . LYS A 1 95 ? 7.081 6.949 2.439 1.00 95.44 95 LYS A CA 1
ATOM 783 C C . LYS A 1 95 ? 6.843 7.100 0.941 1.00 95.44 95 LYS A C 1
ATOM 785 O O . LYS A 1 95 ? 5.936 6.481 0.414 1.00 95.44 95 LYS A O 1
ATOM 790 N N . GLY A 1 96 ? 7.679 7.874 0.260 1.00 95.25 96 GLY A N 1
ATOM 791 C CA . GLY A 1 96 ? 7.658 7.958 -1.199 1.00 95.25 96 GLY A CA 1
ATOM 792 C C . GLY A 1 96 ? 6.742 9.051 -1.750 1.00 95.25 96 GLY A C 1
ATOM 793 O O . GLY A 1 96 ? 5.882 9.600 -1.063 1.00 95.25 96 GLY A O 1
ATOM 794 N N . LYS A 1 97 ? 6.992 9.401 -3.014 1.00 96.12 97 LYS A N 1
ATOM 795 C CA . LYS A 1 97 ? 6.376 10.551 -3.689 1.00 96.12 97 LYS A CA 1
ATOM 796 C C . LYS A 1 97 ? 4.869 10.378 -3.915 1.00 96.12 97 LYS A C 1
ATOM 798 O O . LYS A 1 97 ? 4.142 11.360 -3.850 1.00 96.12 97 LYS A O 1
ATOM 803 N N . HIS A 1 98 ? 4.421 9.149 -4.159 1.00 97.06 98 HIS A N 1
ATOM 804 C CA . HIS A 1 98 ? 3.033 8.814 -4.493 1.00 97.06 98 HIS A CA 1
ATOM 805 C C . HIS A 1 98 ? 2.238 8.320 -3.284 1.00 97.06 98 HIS A C 1
ATOM 807 O O . HIS A 1 98 ? 1.156 7.764 -3.442 1.00 97.06 98 HIS A O 1
ATOM 813 N N . LEU A 1 99 ? 2.755 8.496 -2.062 1.00 97.38 99 LEU A N 1
ATOM 814 C CA . LEU A 1 99 ? 2.027 8.114 -0.854 1.00 97.38 99 LEU A CA 1
ATOM 815 C C . LEU A 1 99 ? 0.614 8.726 -0.790 1.00 97.38 99 LEU A C 1
ATOM 817 O O . LEU A 1 99 ? -0.302 7.983 -0.438 1.00 97.38 99 LEU A O 1
ATOM 821 N N . PRO A 1 100 ? 0.389 10.012 -1.140 1.00 97.81 100 PRO A N 1
ATOM 822 C CA . PRO A 1 100 ? -0.961 10.576 -1.149 1.00 97.81 100 PRO A CA 1
ATOM 823 C C . PRO A 1 100 ? -1.915 9.815 -2.077 1.00 97.81 100 PRO A C 1
ATOM 825 O O . PRO A 1 100 ? -3.014 9.462 -1.655 1.00 97.81 100 PRO A O 1
ATOM 828 N N . ASP A 1 101 ? -1.464 9.485 -3.290 1.00 97.06 101 ASP A N 1
ATOM 829 C CA . ASP A 1 101 ? -2.257 8.748 -4.282 1.00 97.06 101 ASP A CA 1
ATOM 830 C C . ASP A 1 101 ? -2.580 7.329 -3.787 1.00 97.06 101 ASP A C 1
ATOM 832 O O . ASP A 1 101 ? -3.717 6.868 -3.858 1.00 97.06 101 ASP A O 1
ATOM 836 N N . VAL A 1 102 ? -1.584 6.644 -3.215 1.00 97.50 102 VAL A N 1
ATOM 837 C CA . VAL A 1 102 ? -1.742 5.299 -2.641 1.00 97.50 102 VAL A CA 1
ATOM 838 C C . VAL A 1 102 ? -2.750 5.302 -1.488 1.00 97.50 102 VAL A C 1
ATOM 840 O O . VAL A 1 102 ? -3.612 4.426 -1.421 1.00 97.50 102 VAL A O 1
ATOM 843 N N . VAL A 1 103 ? -2.673 6.287 -0.589 1.00 98.00 103 VAL A N 1
ATOM 844 C CA . VAL A 1 103 ? -3.619 6.429 0.528 1.00 98.00 103 VAL A CA 1
ATOM 845 C C . VAL A 1 103 ? -5.035 6.679 0.017 1.00 98.00 103 VAL A C 1
ATOM 847 O O . VAL A 1 103 ? -5.979 6.097 0.550 1.00 98.00 103 VAL A O 1
ATOM 850 N N . GLU A 1 104 ? -5.198 7.494 -1.021 1.00 98.00 104 GLU A N 1
ATOM 851 C CA . GLU A 1 104 ? -6.513 7.784 -1.593 1.00 98.00 104 GLU A CA 1
ATOM 852 C C . GLU A 1 104 ? -7.152 6.551 -2.245 1.00 98.00 104 GLU A C 1
ATOM 854 O O . GLU A 1 104 ? -8.339 6.273 -2.053 1.00 98.00 104 GLU A O 1
ATOM 859 N N . ILE A 1 105 ? -6.347 5.733 -2.926 1.00 96.94 105 ILE A N 1
ATOM 860 C CA . ILE A 1 105 ? -6.782 4.440 -3.468 1.00 96.94 105 ILE A CA 1
ATOM 861 C C . ILE A 1 105 ? -7.263 3.511 -2.348 1.00 96.94 105 ILE A C 1
ATOM 863 O O . ILE A 1 105 ? -8.310 2.870 -2.477 1.00 96.94 105 ILE A O 1
ATOM 867 N N . ILE A 1 106 ? -6.532 3.447 -1.232 1.00 97.75 106 ILE A N 1
ATOM 868 C CA . ILE A 1 106 ? -6.907 2.614 -0.082 1.00 97.75 106 ILE A CA 1
ATOM 869 C C . ILE A 1 106 ? -8.215 3.099 0.548 1.00 97.75 106 ILE A C 1
ATOM 871 O O . ILE A 1 106 ? -9.098 2.283 0.824 1.00 97.75 106 ILE A O 1
ATOM 875 N N . LYS A 1 107 ? -8.358 4.412 0.760 1.00 97.31 107 LYS A N 1
ATOM 876 C CA . LYS A 1 107 ? -9.590 5.016 1.285 1.00 97.31 107 LYS A CA 1
ATOM 877 C C . LYS A 1 107 ? -10.785 4.696 0.400 1.00 97.31 107 LYS A C 1
ATOM 879 O O . LYS A 1 107 ? -11.779 4.170 0.894 1.00 97.31 107 LYS A O 1
ATOM 884 N N . THR A 1 108 ? -10.638 4.893 -0.908 1.00 96.69 108 THR A N 1
ATOM 885 C CA . THR A 1 108 ? -11.676 4.578 -1.897 1.00 96.69 108 THR A CA 1
ATOM 886 C C . THR A 1 108 ? -12.068 3.101 -1.833 1.00 96.69 108 THR A C 1
ATOM 888 O O . THR A 1 108 ? -13.251 2.771 -1.762 1.00 96.69 108 THR A O 1
ATOM 891 N N . ALA A 1 109 ? -11.089 2.191 -1.781 1.00 95.25 109 ALA A N 1
ATOM 892 C CA . ALA A 1 109 ? -11.345 0.755 -1.662 1.00 95.25 109 ALA A CA 1
ATOM 893 C C . ALA A 1 109 ? -12.064 0.374 -0.354 1.00 95.25 109 ALA A C 1
ATOM 895 O O . ALA A 1 109 ? -12.864 -0.564 -0.328 1.00 95.25 109 ALA A O 1
ATOM 896 N N . CYS A 1 110 ? -11.807 1.110 0.729 1.00 95.06 110 CYS A N 1
ATOM 897 C CA . CYS A 1 110 ? -12.421 0.877 2.032 1.00 95.06 110 CYS A CA 1
ATOM 898 C C . CYS A 1 110 ? -13.748 1.642 2.223 1.00 95.06 110 CYS A C 1
ATOM 900 O O . CYS A 1 110 ? -14.517 1.318 3.130 1.00 95.06 110 CYS A O 1
ATOM 902 N N . GLY A 1 111 ? -14.095 2.572 1.331 1.00 90.62 111 GLY A N 1
ATOM 903 C CA . GLY A 1 111 ? -15.274 3.434 1.455 1.00 90.62 111 GLY A CA 1
ATOM 904 C C . GLY A 1 111 ? -15.146 4.448 2.592 1.00 90.62 111 GLY A C 1
ATOM 905 O O . GLY A 1 111 ? -16.082 4.583 3.379 1.00 90.62 111 GLY A O 1
ATOM 906 N N . MET A 1 112 ? -13.969 5.070 2.696 1.00 89.25 112 MET A N 1
ATOM 907 C CA . MET A 1 112 ? -13.653 6.173 3.613 1.00 89.25 112 MET A CA 1
ATOM 908 C C . MET A 1 112 ? -13.803 7.534 2.944 1.00 89.25 112 MET A C 1
ATOM 910 O O . MET A 1 112 ? -13.641 7.587 1.706 1.00 89.25 112 MET A O 1
#

Nearest PDB structures (foldseek):
  9c3c-assembly1_g  TM=5.685E-01  e=3.330E+00  Oryctolagus cuniculus
  8b7t-assembly1_A  TM=4.666E-01  e=2.044E+00  Encephalitozoon cuniculi
  1tua-assembly1_A  TM=4.454E-01  e=6.924E+00  Aeropyrum pernix
  5oql-assembly1_g  TM=3.501E-01  e=5.425E+00  Ther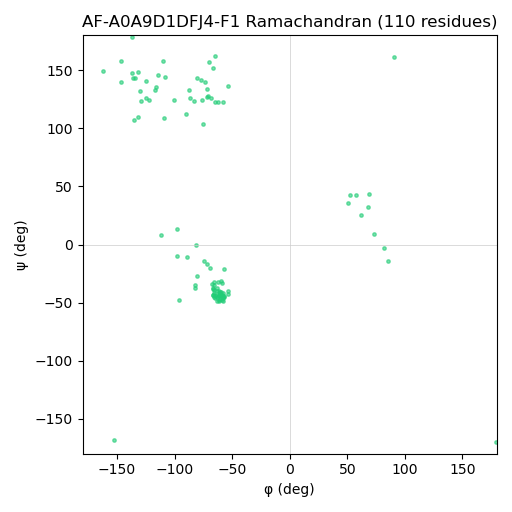mochaetoides thermophila DSM 1495
  3zef-assembly1_B  TM=3.285E-01  e=7.822E+00  Saccharomyces cerevisiae